Protein AF-A0A1V5QJF4-F1 (afdb_monomer_lite)

Sequence (74 aa):
MCDYHAPFFGATYPDACCIDGYLWDLDSCDEPGGALSVGGDIPCPACNPKAHEAYFTDVTESEEFTETCTLSDD

pLDDT: mean 79.38, std 12.39, range [52.31, 92.38]

Secondary structure (DSSP, 8-state):
----EE--SS-SS--EEEETTEEEETT-BSSTTS-B-SEEEEE-TTT-HHHHHHHHHHTTTT------------

Structure (mmCIF, N/CA/C/O backbone):
data_AF-A0A1V5QJF4-F1
#
_entry.id   AF-A0A1V5QJF4-F1
#
loop_
_atom_site.group_PDB
_atom_site.id
_atom_site.type_symbol
_atom_site.label_atom_id
_atom_site.label_alt_id
_atom_site.label_comp_id
_atom_site.label_asym_id
_atom_site.label_entity_id
_atom_site.label_seq_id
_atom_site.pdbx_PDB_ins_code
_atom_site.Cartn_x
_atom_site.Cartn_y
_atom_site.Cartn_z
_atom_site.occupancy
_atom_site.B_iso_or_equiv
_atom_site.auth_seq_id
_atom_site.auth_comp_id
_atom_site.auth_asym_id
_atom_site.auth_atom_id
_atom_site.pdbx_PDB_model_num
ATOM 1 N N . MET A 1 1 ? -9.286 -3.346 -9.971 1.00 60.84 1 MET A N 1
ATOM 2 C CA . MET A 1 1 ? -8.226 -2.322 -9.947 1.00 60.84 1 MET A CA 1
ATOM 3 C C . MET A 1 1 ? -8.851 -1.020 -9.498 1.00 60.84 1 MET A C 1
ATOM 5 O O . MET A 1 1 ? -9.876 -0.654 -10.061 1.00 60.84 1 MET A O 1
ATOM 9 N N . CYS A 1 2 ? -8.307 -0.384 -8.471 1.00 82.00 2 CYS A N 1
ATOM 10 C CA . CYS A 1 2 ? -8.692 0.968 -8.094 1.00 82.00 2 CYS A CA 1
ATOM 11 C C . CYS A 1 2 ? -7.546 1.904 -8.478 1.00 82.00 2 CYS A C 1
ATOM 13 O O . CYS A 1 2 ? -6.400 1.536 -8.260 1.00 82.00 2 CYS A O 1
ATOM 15 N N . ASP A 1 3 ? -7.809 3.083 -9.044 1.00 83.94 3 ASP A N 1
ATOM 16 C CA . ASP A 1 3 ? -6.764 4.061 -9.415 1.00 83.94 3 ASP A CA 1
ATOM 17 C C . ASP A 1 3 ? -6.196 4.804 -8.186 1.00 83.94 3 ASP A C 1
ATOM 19 O O . ASP A 1 3 ? -5.913 6.001 -8.217 1.00 83.94 3 ASP A O 1
ATOM 23 N N . TYR A 1 4 ? -6.100 4.110 -7.050 1.00 88.44 4 TYR A N 1
ATOM 24 C CA . TYR A 1 4 ? -5.619 4.678 -5.800 1.00 88.44 4 TYR A CA 1
ATOM 25 C C . TYR A 1 4 ? -4.098 4.675 -5.781 1.00 88.44 4 TYR A C 1
ATOM 27 O O . TYR A 1 4 ? -3.488 3.603 -5.720 1.00 88.44 4 TYR A O 1
ATOM 35 N N . HIS A 1 5 ? -3.512 5.870 -5.808 1.00 88.31 5 HIS A N 1
ATOM 36 C CA . HIS A 1 5 ? -2.081 6.076 -5.647 1.00 88.31 5 HIS A CA 1
ATOM 37 C C . HIS A 1 5 ? -1.814 7.012 -4.461 1.00 88.31 5 HIS A C 1
ATOM 39 O O . HIS A 1 5 ? -2.492 8.034 -4.317 1.00 88.31 5 HIS A O 1
ATOM 45 N N . ALA A 1 6 ? -0.828 6.690 -3.625 1.00 87.50 6 ALA A N 1
ATOM 46 C CA . ALA A 1 6 ? -0.486 7.491 -2.449 1.00 87.50 6 ALA A CA 1
ATOM 47 C C . ALA A 1 6 ? 1.009 7.392 -2.106 1.00 87.50 6 ALA A C 1
ATOM 49 O O . ALA A 1 6 ? 1.619 6.376 -2.425 1.00 87.50 6 ALA A O 1
ATOM 50 N N . PRO A 1 7 ? 1.589 8.416 -1.453 1.00 88.31 7 PRO A N 1
ATOM 51 C CA . PRO A 1 7 ? 2.906 8.304 -0.835 1.00 88.31 7 PRO A CA 1
ATOM 52 C C . PRO A 1 7 ? 2.797 7.417 0.412 1.00 88.31 7 PRO A C 1
ATOM 54 O O . PRO A 1 7 ? 2.145 7.811 1.384 1.00 88.31 7 PRO A O 1
ATOM 57 N N . PHE A 1 8 ? 3.376 6.216 0.384 1.00 85.00 8 PHE A N 1
ATOM 58 C CA . PHE A 1 8 ? 3.247 5.250 1.484 1.00 85.00 8 PHE A CA 1
ATOM 59 C C . PHE A 1 8 ? 4.584 4.661 1.939 1.00 85.00 8 PHE A C 1
ATOM 61 O O . PHE A 1 8 ? 4.829 4.603 3.144 1.00 85.00 8 PHE A O 1
ATOM 68 N N . PHE A 1 9 ? 5.481 4.273 1.029 1.00 84.19 9 PHE A N 1
ATOM 69 C CA . PHE A 1 9 ? 6.732 3.580 1.376 1.00 84.19 9 PHE A CA 1
ATOM 70 C C . PHE A 1 9 ? 7.881 4.552 1.695 1.00 84.19 9 PHE A C 1
ATOM 72 O O . PHE A 1 9 ? 9.061 4.252 1.531 1.00 84.19 9 PHE A O 1
ATOM 79 N N . GLY A 1 10 ? 7.539 5.729 2.230 1.00 80.75 10 GLY A N 1
ATOM 80 C CA . GLY A 1 10 ? 8.496 6.768 2.609 1.00 80.75 10 GLY A CA 1
ATOM 81 C C . GLY A 1 10 ? 8.889 7.714 1.473 1.00 80.75 10 GLY A C 1
ATOM 82 O O . GLY A 1 10 ? 9.698 8.615 1.706 1.00 80.75 10 GLY A O 1
ATOM 83 N N . ALA A 1 11 ? 8.311 7.570 0.277 1.00 82.31 11 ALA A N 1
ATOM 84 C CA . ALA A 1 11 ? 8.491 8.535 -0.799 1.00 82.31 11 ALA A CA 1
ATOM 85 C C . ALA A 1 11 ? 7.591 9.770 -0.631 1.00 82.31 11 ALA A C 1
ATOM 87 O O . ALA A 1 11 ? 6.508 9.735 -0.046 1.00 82.31 11 ALA A O 1
ATOM 88 N N . THR A 1 12 ? 8.036 10.894 -1.194 1.00 83.19 12 THR A N 1
ATOM 89 C CA . THR A 1 12 ? 7.246 12.137 -1.251 1.00 83.19 12 THR A CA 1
ATOM 90 C C . THR A 1 12 ? 6.255 12.146 -2.419 1.00 83.19 12 THR A C 1
ATOM 92 O O . THR A 1 12 ? 5.332 12.960 -2.450 1.00 83.19 12 THR A O 1
ATOM 95 N N . TYR A 1 13 ? 6.474 11.287 -3.413 1.00 85.06 13 TYR A N 1
ATOM 96 C CA . TYR A 1 13 ? 5.615 11.109 -4.581 1.00 85.06 13 TYR A CA 1
ATOM 97 C C . TYR A 1 13 ? 4.765 9.841 -4.413 1.00 85.06 13 TYR A C 1
ATOM 99 O O . TYR A 1 13 ? 5.085 9.019 -3.560 1.00 85.06 13 TYR A O 1
ATOM 107 N N . PRO A 1 14 ? 3.661 9.693 -5.169 1.00 86.06 14 PRO A N 1
ATOM 108 C CA . PRO A 1 14 ? 2.833 8.494 -5.108 1.00 86.06 14 PRO A CA 1
ATOM 109 C C . PRO A 1 14 ? 3.590 7.270 -5.646 1.00 86.06 14 PRO A C 1
ATOM 111 O O . PRO A 1 14 ? 3.545 6.981 -6.842 1.00 86.06 14 PRO A O 1
ATOM 114 N N . ASP A 1 15 ? 4.296 6.599 -4.742 1.00 88.12 15 ASP A N 1
ATOM 115 C CA . ASP A 1 15 ? 5.069 5.369 -4.926 1.00 88.12 15 ASP A CA 1
ATOM 116 C C . ASP A 1 15 ? 4.206 4.120 -4.729 1.00 88.12 15 ASP A C 1
ATOM 118 O O . ASP A 1 15 ? 4.478 3.084 -5.322 1.00 88.12 15 ASP A O 1
ATOM 122 N N . ALA A 1 16 ? 3.114 4.210 -3.966 1.00 89.75 16 ALA A N 1
ATOM 123 C CA . ALA A 1 16 ? 2.218 3.086 -3.748 1.00 89.75 16 ALA A CA 1
ATOM 124 C C . ALA A 1 16 ? 1.036 3.078 -4.720 1.00 89.75 16 ALA A C 1
ATOM 126 O O . ALA A 1 16 ? 0.333 4.080 -4.871 1.00 89.75 16 ALA A O 1
ATOM 127 N N . CYS A 1 17 ? 0.766 1.917 -5.319 1.00 90.12 17 CYS A N 1
ATOM 128 C CA . CYS A 1 17 ? -0.348 1.681 -6.235 1.00 90.12 17 CYS A CA 1
ATOM 129 C C . CYS A 1 17 ? -1.205 0.479 -5.813 1.00 90.12 17 CYS A C 1
ATOM 131 O O . CYS A 1 17 ? -0.713 -0.526 -5.305 1.00 90.12 17 CYS A O 1
ATOM 133 N N . CYS A 1 18 ? -2.514 0.586 -6.037 1.00 91.12 18 CYS A N 1
ATOM 134 C CA . CYS A 1 18 ? -3.501 -0.460 -5.781 1.00 91.12 18 CYS A CA 1
ATOM 135 C C . CYS A 1 18 ? -3.509 -1.531 -6.889 1.00 91.12 18 CYS A C 1
ATOM 137 O O . CYS A 1 18 ? -4.040 -1.307 -7.980 1.00 91.12 18 CYS A O 1
ATOM 139 N N . ILE A 1 19 ? -3.015 -2.733 -6.583 1.00 87.88 19 ILE A N 1
ATOM 140 C CA . ILE A 1 19 ? -3.051 -3.910 -7.467 1.00 87.88 19 ILE A CA 1
ATOM 141 C C . ILE A 1 19 ? -3.749 -5.053 -6.726 1.00 87.88 19 ILE A C 1
ATOM 143 O O . ILE A 1 19 ? -3.378 -5.405 -5.610 1.00 87.88 19 ILE A O 1
ATOM 147 N N . ASP A 1 20 ? -4.806 -5.598 -7.333 1.00 88.75 20 ASP A N 1
ATOM 148 C CA . ASP A 1 20 ? -5.623 -6.694 -6.771 1.00 88.75 20 ASP A CA 1
ATOM 149 C C . ASP A 1 20 ? -6.168 -6.447 -5.343 1.00 88.75 20 ASP A C 1
ATOM 151 O O . ASP A 1 20 ? -6.395 -7.358 -4.557 1.00 88.75 20 ASP A O 1
ATOM 155 N N . GLY A 1 21 ? -6.388 -5.178 -4.985 1.00 90.00 21 GLY A N 1
ATOM 156 C CA . GLY A 1 21 ? -6.903 -4.807 -3.664 1.00 90.00 21 GLY A CA 1
ATOM 157 C C . GLY A 1 21 ? -5.842 -4.609 -2.580 1.00 90.00 21 GLY A C 1
ATOM 158 O O . GLY A 1 21 ? -6.215 -4.346 -1.436 1.00 90.00 21 GLY A O 1
ATOM 159 N N . TYR A 1 22 ? -4.559 -4.657 -2.940 1.00 90.75 22 TYR A N 1
ATOM 160 C CA . TYR A 1 22 ? -3.413 -4.433 -2.057 1.00 90.75 22 TYR A CA 1
ATOM 161 C C . TYR A 1 22 ? -2.511 -3.313 -2.591 1.00 90.75 22 TYR A C 1
ATOM 163 O O . TYR A 1 22 ? -2.529 -3.007 -3.783 1.00 90.75 22 TYR A O 1
ATOM 171 N N . LEU A 1 23 ? -1.768 -2.662 -1.698 1.00 90.88 23 LEU A N 1
ATOM 172 C CA . LEU A 1 23 ? -0.801 -1.615 -2.009 1.00 90.88 23 LEU A CA 1
ATOM 173 C C . LEU A 1 23 ? 0.544 -2.237 -2.372 1.00 90.88 23 LEU A C 1
ATOM 175 O O . LEU A 1 23 ? 1.077 -3.067 -1.634 1.00 90.88 23 LEU A O 1
ATOM 179 N N . TRP A 1 24 ? 1.083 -1.796 -3.501 1.00 90.56 24 TRP A N 1
ATOM 180 C CA . TRP A 1 24 ? 2.372 -2.214 -4.025 1.00 90.56 24 TRP A CA 1
ATOM 181 C C . TRP A 1 24 ? 3.277 -1.022 -4.279 1.00 90.56 24 TRP A C 1
ATOM 183 O O . TRP A 1 24 ? 2.808 -0.006 -4.789 1.00 90.56 24 TRP A O 1
ATOM 193 N N . ASP A 1 25 ? 4.553 -1.169 -3.937 1.00 89.38 25 ASP A N 1
ATOM 194 C CA . ASP A 1 25 ? 5.577 -0.156 -4.164 1.00 89.38 25 ASP A CA 1
ATOM 195 C C . ASP A 1 25 ? 6.054 -0.214 -5.619 1.00 89.38 25 ASP A C 1
ATOM 197 O O . ASP A 1 25 ? 6.644 -1.205 -6.056 1.00 89.38 25 ASP A O 1
ATOM 201 N N . LEU A 1 26 ? 5.784 0.849 -6.372 1.00 85.69 26 LEU A N 1
ATOM 202 C CA . LEU A 1 26 ? 6.160 0.998 -7.773 1.00 85.69 26 LEU A CA 1
ATOM 203 C C . LEU A 1 26 ? 7.671 1.150 -7.968 1.00 85.69 26 LEU A C 1
ATOM 205 O O . LEU A 1 26 ? 8.164 0.824 -9.050 1.00 85.69 26 LEU A O 1
ATOM 209 N N . ASP A 1 27 ? 8.401 1.605 -6.951 1.00 81.69 27 ASP A N 1
ATOM 210 C CA . ASP A 1 27 ? 9.857 1.756 -7.022 1.00 81.69 27 ASP A CA 1
ATOM 211 C C . ASP A 1 27 ? 10.603 0.479 -6.641 1.00 81.69 27 ASP A C 1
ATOM 213 O O . ASP A 1 27 ? 11.812 0.369 -6.846 1.00 81.69 27 ASP A O 1
ATOM 217 N N . SER A 1 28 ? 9.887 -0.526 -6.144 1.00 81.81 28 SER A N 1
ATOM 218 C CA . SER A 1 28 ? 10.467 -1.799 -5.725 1.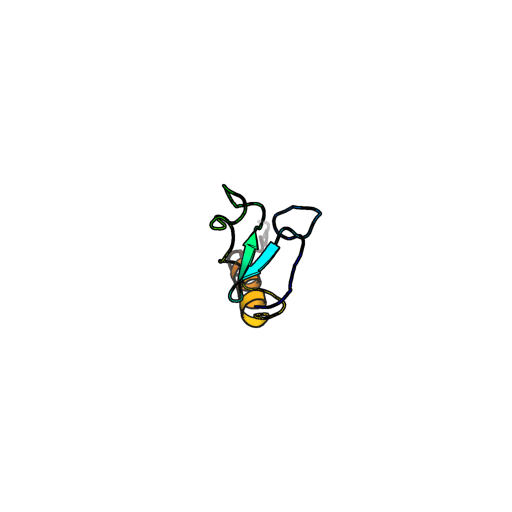00 81.81 28 SER A CA 1
ATOM 219 C C . SER A 1 28 ? 10.645 -2.812 -6.857 1.00 81.81 28 SER A C 1
ATOM 221 O O . SER A 1 28 ? 10.651 -4.032 -6.652 1.00 81.81 28 SER A O 1
ATOM 223 N N . CYS A 1 29 ? 10.741 -2.318 -8.084 1.00 79.31 29 CYS A N 1
ATOM 224 C CA . CYS A 1 29 ? 10.921 -3.141 -9.261 1.00 79.31 29 CYS A CA 1
ATOM 225 C C . CYS A 1 29 ? 12.380 -3.095 -9.722 1.00 79.31 29 CYS A C 1
ATOM 227 O O . CYS A 1 29 ? 12.909 -2.017 -9.982 1.00 79.31 29 CYS A O 1
ATOM 229 N N . ASP A 1 30 ? 13.020 -4.257 -9.874 1.00 75.38 30 ASP A N 1
ATOM 230 C CA . ASP A 1 30 ? 14.391 -4.349 -10.405 1.00 75.38 30 ASP A CA 1
ATOM 231 C C . ASP A 1 30 ? 14.501 -3.866 -11.865 1.00 75.38 30 ASP A C 1
ATOM 233 O O . ASP A 1 30 ? 15.548 -3.375 -12.290 1.00 75.38 30 ASP A O 1
ATOM 237 N N . GLU A 1 31 ? 13.422 -3.985 -12.644 1.00 78.44 31 GLU A N 1
ATOM 238 C CA . GLU A 1 31 ? 13.372 -3.611 -14.060 1.00 78.44 31 GLU A CA 1
ATOM 239 C C . GLU A 1 31 ? 12.062 -2.875 -14.382 1.00 78.44 31 GLU A C 1
ATOM 241 O O . GLU A 1 31 ? 11.011 -3.235 -13.858 1.00 78.44 31 GLU A O 1
ATOM 246 N N . PRO A 1 32 ? 12.052 -1.872 -15.277 1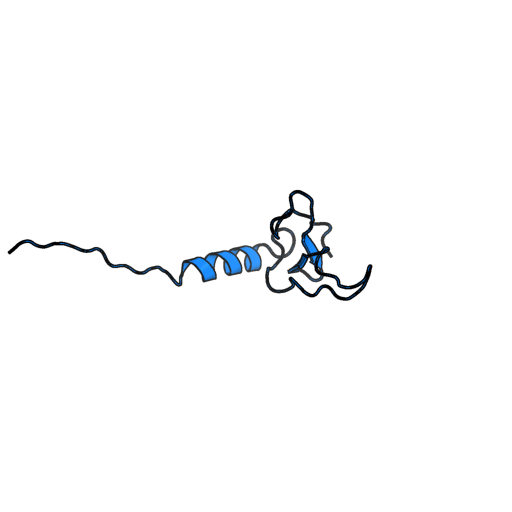.00 73.25 32 PRO A N 1
ATOM 247 C CA . PRO A 1 32 ? 10.829 -1.149 -15.624 1.00 73.25 32 PRO A CA 1
ATOM 248 C C . PRO A 1 32 ? 9.770 -2.094 -16.220 1.00 73.25 32 PRO A C 1
ATOM 250 O O . PRO A 1 32 ? 9.921 -2.590 -17.337 1.00 73.25 32 PRO A O 1
ATOM 253 N N . GLY A 1 33 ? 8.680 -2.318 -15.478 1.00 70.69 33 GLY A N 1
ATOM 254 C CA . GLY A 1 33 ? 7.597 -3.242 -15.842 1.00 70.69 33 GLY A CA 1
ATOM 255 C C . GLY A 1 33 ? 7.785 -4.689 -15.365 1.00 70.69 33 GLY A C 1
ATOM 256 O O . GLY A 1 33 ? 7.028 -5.562 -15.791 1.00 70.69 33 GLY A O 1
ATOM 257 N N . GLY A 1 34 ? 8.779 -4.954 -14.515 1.00 74.56 34 GLY A N 1
ATOM 258 C CA . GLY A 1 34 ? 8.968 -6.240 -13.847 1.00 74.56 34 GLY A CA 1
ATOM 259 C C . GLY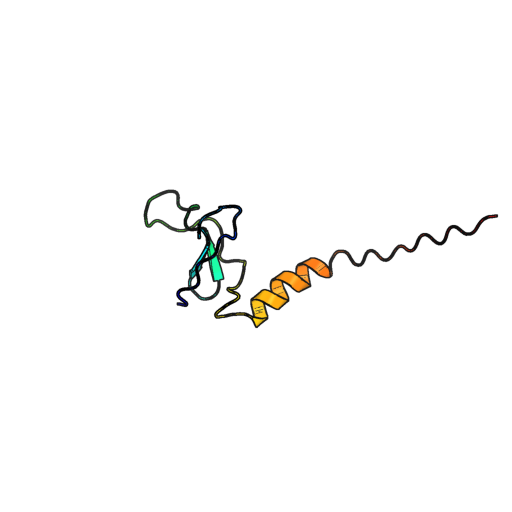 A 1 34 ? 7.972 -6.490 -12.706 1.00 74.56 34 GLY A C 1
ATOM 260 O O . GLY A 1 34 ? 7.013 -5.745 -12.496 1.00 74.56 34 GLY A O 1
ATOM 261 N N . ALA A 1 35 ? 8.202 -7.566 -11.952 1.00 78.69 35 ALA A N 1
ATOM 262 C CA . ALA A 1 35 ? 7.433 -7.843 -10.743 1.00 78.69 35 ALA A CA 1
ATOM 263 C C . ALA A 1 35 ? 7.831 -6.865 -9.629 1.00 78.69 35 ALA A C 1
ATOM 265 O O . ALA A 1 35 ? 9.013 -6.586 -9.434 1.00 78.69 35 ALA A O 1
ATOM 266 N N . LEU A 1 36 ? 6.844 -6.356 -8.897 1.00 81.50 36 LEU A N 1
ATOM 267 C CA . LEU A 1 36 ? 7.084 -5.541 -7.711 1.00 81.50 36 LEU A CA 1
ATOM 268 C C . LEU A 1 36 ? 7.511 -6.475 -6.574 1.00 81.50 36 LEU A C 1
ATOM 270 O O . LEU A 1 36 ? 6.865 -7.500 -6.349 1.00 81.50 36 LEU A O 1
ATOM 274 N N . SER A 1 37 ? 8.619 -6.160 -5.904 1.00 81.62 37 SER A N 1
ATOM 275 C CA . SER A 1 37 ? 9.167 -7.014 -4.840 1.00 81.62 37 SER A CA 1
ATOM 276 C C . SER A 1 37 ? 8.722 -6.601 -3.433 1.00 81.62 37 SER A C 1
ATOM 278 O O . SER A 1 37 ? 8.768 -7.422 -2.518 1.00 81.62 37 SER A O 1
ATOM 280 N N . VAL A 1 38 ? 8.232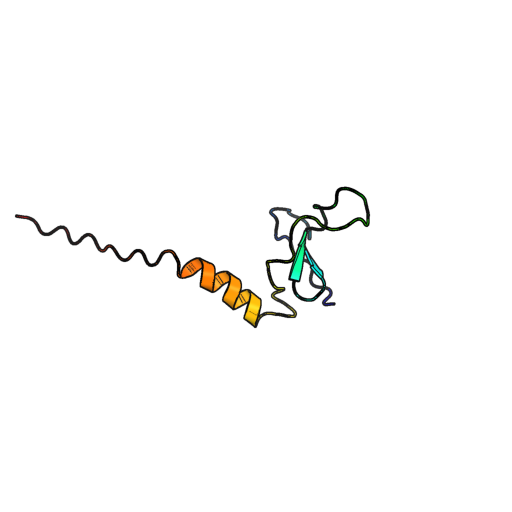 -5.367 -3.270 1.00 83.94 38 VAL A N 1
ATOM 281 C CA . VAL A 1 38 ? 7.696 -4.829 -2.011 1.00 83.94 38 VAL A CA 1
ATOM 282 C C . VAL A 1 38 ? 6.225 -4.446 -2.173 1.00 83.94 38 VAL A C 1
ATOM 284 O O . VAL A 1 38 ? 5.830 -3.748 -3.110 1.00 83.94 38 VAL A O 1
ATOM 287 N N . GLY A 1 39 ? 5.412 -4.903 -1.220 1.00 87.00 39 GLY A N 1
ATOM 288 C CA . GLY A 1 39 ? 3.969 -4.688 -1.171 1.00 87.00 39 GLY A CA 1
ATOM 289 C C . GLY A 1 39 ? 3.171 -5.985 -1.283 1.00 87.00 39 GLY A C 1
ATOM 290 O O . GLY A 1 39 ? 3.721 -7.076 -1.192 1.00 87.00 39 GLY A O 1
ATOM 291 N N . GLY A 1 40 ? 1.853 -5.861 -1.435 1.00 86.62 40 GLY A N 1
ATOM 292 C CA . GLY A 1 40 ? 0.938 -7.008 -1.468 1.00 86.62 40 GLY A CA 1
ATOM 293 C C . GLY A 1 40 ? 0.446 -7.476 -0.094 1.00 86.62 40 GLY A C 1
ATOM 294 O O . GLY A 1 40 ? -0.548 -8.192 -0.028 1.00 86.62 40 GLY A O 1
ATOM 295 N N . ASP A 1 41 ? 1.068 -7.023 0.995 1.00 88.56 41 ASP A N 1
ATOM 296 C CA . ASP A 1 41 ? 0.627 -7.322 2.366 1.00 88.56 41 ASP A CA 1
ATOM 297 C C . ASP A 1 41 ? -0.343 -6.273 2.916 1.00 88.56 41 ASP A C 1
ATOM 299 O O . ASP A 1 41 ? -1.241 -6.591 3.694 1.00 88.56 41 ASP A O 1
ATOM 303 N N . ILE A 1 42 ? -0.186 -5.015 2.493 1.00 88.94 42 ILE A N 1
ATOM 304 C CA . ILE A 1 42 ? -0.997 -3.897 2.975 1.00 88.94 42 ILE A CA 1
ATOM 305 C C . ILE A 1 42 ? -2.242 -3.793 2.086 1.00 88.94 42 ILE A C 1
ATOM 307 O O . ILE A 1 42 ? -2.127 -3.449 0.909 1.00 88.94 42 ILE A O 1
ATOM 311 N N . PRO A 1 43 ? -3.449 -4.078 2.587 1.00 92.38 43 PRO A N 1
ATOM 312 C CA . PRO A 1 43 ? -4.673 -3.950 1.798 1.00 92.38 43 PRO A CA 1
ATOM 313 C C . PRO A 1 43 ? -4.953 -2.487 1.439 1.00 92.38 43 PRO A C 1
ATOM 315 O O . PRO A 1 43 ? -4.580 -1.579 2.162 1.00 92.38 43 PRO A O 1
ATOM 318 N N . CYS A 1 44 ? -5.611 -2.218 0.315 1.00 91.44 44 CYS A N 1
ATOM 319 C CA . CYS A 1 44 ? -5.842 -0.850 -0.146 1.00 91.44 44 CYS A CA 1
ATOM 320 C C . CYS A 1 44 ? -6.965 -0.150 0.650 1.00 91.44 44 CYS A C 1
ATOM 322 O O . CYS A 1 44 ? -8.082 -0.669 0.682 1.00 91.44 44 CYS A O 1
ATOM 324 N N . PRO A 1 45 ? -6.765 1.074 1.178 1.00 90.50 45 PRO A N 1
ATOM 325 C CA . PRO A 1 45 ? -7.803 1.787 1.933 1.00 90.50 45 PRO A CA 1
ATOM 326 C C . PRO A 1 45 ? -8.999 2.225 1.074 1.00 90.50 45 PRO A C 1
ATOM 328 O O . PRO A 1 45 ? -10.086 2.439 1.600 1.00 90.50 45 PRO A O 1
ATOM 331 N N . ALA A 1 46 ? -8.828 2.364 -0.245 1.00 90.56 46 ALA A N 1
ATOM 332 C CA . ALA A 1 46 ? -9.890 2.834 -1.133 1.00 90.56 46 ALA A CA 1
ATOM 333 C C . ALA A 1 46 ? -10.860 1.722 -1.554 1.00 90.56 46 ALA A C 1
ATOM 335 O O . ALA A 1 46 ? -12.072 1.925 -1.545 1.00 90.56 46 ALA A O 1
ATOM 336 N N . CYS A 1 47 ? -10.344 0.550 -1.940 1.00 91.50 47 CYS A N 1
ATOM 337 C CA . CYS A 1 47 ? -11.182 -0.567 -2.392 1.00 91.50 47 CYS A CA 1
ATOM 338 C C . CYS A 1 47 ? -11.331 -1.692 -1.363 1.00 91.50 47 CYS A C 1
ATOM 340 O O . CYS A 1 47 ? -12.300 -2.446 -1.442 1.00 91.50 47 CYS A O 1
ATOM 342 N N . ASN A 1 48 ? -10.428 -1.783 -0.384 1.00 89.69 48 ASN A N 1
A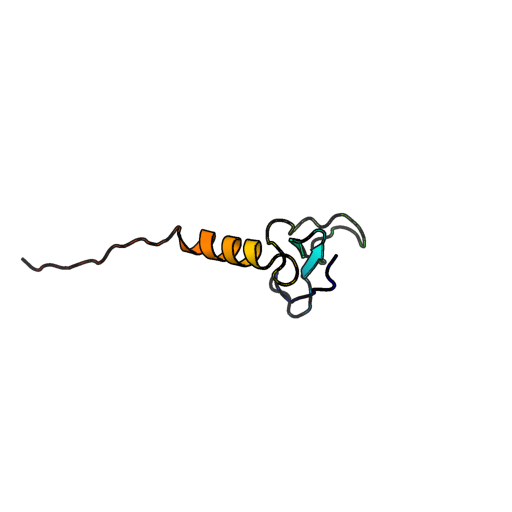TOM 343 C CA . ASN A 1 48 ? -10.468 -2.766 0.694 1.00 89.69 48 ASN A CA 1
ATOM 344 C C . ASN A 1 48 ? -10.325 -2.107 2.089 1.00 89.69 48 ASN A C 1
ATOM 346 O O . ASN A 1 48 ? -9.451 -2.490 2.873 1.00 89.69 48 ASN A O 1
ATOM 350 N N . PRO A 1 49 ? -11.185 -1.121 2.432 1.00 88.62 49 PRO A N 1
ATOM 351 C CA . PRO A 1 49 ? -11.059 -0.343 3.667 1.00 88.62 49 PRO A CA 1
ATOM 352 C C . PRO A 1 49 ? -11.140 -1.210 4.925 1.00 88.62 49 PRO A C 1
ATOM 354 O O . PRO A 1 49 ? -10.389 -0.987 5.861 1.00 88.62 49 PRO A O 1
ATOM 357 N N . LYS A 1 50 ? -11.993 -2.243 4.931 1.00 90.44 50 LYS A N 1
ATOM 358 C CA . LYS A 1 50 ? -12.154 -3.139 6.087 1.00 90.44 50 LYS A CA 1
ATOM 359 C C . LYS A 1 50 ? -10.877 -3.907 6.417 1.00 90.44 50 LYS A C 1
ATOM 361 O O . LYS A 1 50 ? -10.521 -4.023 7.582 1.00 90.44 50 LYS A O 1
ATOM 366 N N . ALA A 1 51 ? -10.209 -4.450 5.398 1.00 90.62 51 ALA A N 1
ATOM 367 C CA . ALA A 1 51 ? -8.948 -5.149 5.608 1.00 90.62 51 ALA A CA 1
ATOM 368 C C . ALA A 1 51 ? -7.828 -4.165 5.965 1.00 90.62 51 ALA A C 1
ATOM 370 O O . ALA A 1 51 ? -6.973 -4.507 6.769 1.00 90.62 51 ALA A O 1
ATOM 371 N N . HIS A 1 52 ? -7.849 -2.946 5.412 1.00 89.62 52 HIS A N 1
ATOM 372 C CA . HIS A 1 52 ? -6.924 -1.878 5.801 1.00 89.62 52 HIS A CA 1
ATOM 373 C C . HIS A 1 52 ? -7.079 -1.522 7.273 1.00 89.62 52 HIS A C 1
ATOM 375 O O . HIS A 1 52 ? -6.099 -1.570 8.001 1.00 89.62 52 HIS A O 1
ATOM 381 N N . GLU A 1 53 ? -8.290 -1.265 7.756 1.00 89.06 53 GLU A N 1
ATOM 382 C CA . GLU A 1 53 ? -8.515 -1.028 9.184 1.00 89.06 53 GLU A CA 1
ATOM 383 C C . GLU A 1 53 ? -8.001 -2.190 10.042 1.00 89.06 53 GLU A C 1
ATOM 385 O O . GLU A 1 53 ? -7.237 -1.933 10.970 1.00 89.06 53 GLU A O 1
ATOM 390 N N . ALA A 1 54 ? -8.323 -3.441 9.685 1.00 89.00 54 ALA A N 1
ATOM 391 C CA . ALA A 1 54 ? -7.838 -4.634 10.388 1.00 89.00 54 ALA A CA 1
ATOM 392 C C . ALA A 1 54 ? -6.302 -4.719 10.416 1.00 89.00 54 ALA A C 1
ATOM 394 O O . ALA A 1 54 ? -5.718 -4.867 11.480 1.00 89.00 54 ALA A O 1
ATOM 395 N N . TYR A 1 55 ? -5.630 -4.518 9.278 1.00 86.75 55 TYR A N 1
ATOM 396 C CA . TYR A 1 55 ? -4.166 -4.538 9.188 1.00 86.75 55 TYR A CA 1
ATOM 397 C C . TYR A 1 55 ? -3.509 -3.541 10.152 1.00 86.75 55 TYR A C 1
ATOM 399 O O . TYR A 1 55 ? -2.511 -3.858 10.788 1.00 86.75 55 TYR A O 1
ATOM 407 N N . PHE A 1 56 ? -4.078 -2.342 10.295 1.00 82.38 56 PHE A N 1
ATOM 408 C CA . PHE A 1 56 ? -3.554 -1.334 11.217 1.00 82.38 56 PHE A CA 1
ATOM 409 C C . PHE A 1 56 ? -3.985 -1.549 12.673 1.00 82.38 56 PHE A C 1
ATOM 411 O O . PHE A 1 56 ? -3.280 -1.087 13.566 1.00 82.38 56 PHE A O 1
ATOM 418 N N . THR A 1 57 ? -5.100 -2.237 12.933 1.00 81.56 57 THR A N 1
ATOM 419 C CA . THR A 1 57 ? -5.550 -2.542 14.305 1.00 81.56 57 THR A CA 1
ATOM 420 C C . THR A 1 57 ? -4.868 -3.778 14.887 1.00 81.56 57 THR A C 1
ATOM 422 O O . THR A 1 57 ? -4.469 -3.733 16.048 1.00 81.56 57 THR A O 1
ATOM 425 N N . ASP A 1 58 ? -4.613 -4.820 14.094 1.00 65.25 58 ASP A N 1
ATOM 426 C CA . ASP A 1 58 ? -3.838 -5.997 14.516 1.00 65.25 58 ASP A CA 1
ATOM 427 C C . ASP A 1 58 ? -2.425 -5.611 14.998 1.00 65.25 58 ASP A C 1
ATOM 429 O O . ASP A 1 58 ? -1.922 -6.168 15.971 1.00 65.25 58 ASP A O 1
ATOM 433 N N . VAL A 1 59 ? -1.803 -4.598 14.383 1.00 57.78 59 VAL A N 1
ATOM 434 C CA . VAL A 1 59 ? -0.484 -4.081 14.803 1.00 57.78 59 VAL A CA 1
ATOM 435 C C . VAL A 1 59 ? -0.554 -3.346 16.151 1.00 57.78 59 VAL A C 1
ATOM 437 O O . VAL A 1 59 ? 0.445 -3.265 16.861 1.00 57.78 59 VAL A O 1
ATOM 440 N N . THR A 1 60 ? -1.724 -2.830 16.543 1.00 54.19 60 THR A N 1
ATOM 441 C CA . THR A 1 60 ? -1.902 -2.129 17.828 1.00 54.19 60 THR A CA 1
ATOM 442 C C . THR A 1 60 ? -2.228 -3.054 19.001 1.00 54.19 60 THR A C 1
ATOM 444 O O . THR A 1 60 ? -1.986 -2.673 20.143 1.00 54.19 60 THR A O 1
ATOM 447 N N . GLU A 1 61 ? -2.709 -4.277 18.755 1.00 54.50 61 GLU A N 1
ATOM 448 C CA . GLU A 1 61 ? -3.088 -5.216 19.826 1.00 54.50 61 GLU A CA 1
ATOM 449 C C . GLU A 1 61 ? -1.922 -6.075 20.354 1.00 54.50 61 GLU A C 1
ATOM 451 O O . GLU A 1 61 ? -2.093 -6.821 21.317 1.00 54.50 61 GLU A O 1
ATOM 456 N N . SER A 1 62 ? -0.710 -5.959 19.795 1.00 53.81 62 SER A N 1
ATOM 457 C CA . SER A 1 62 ? 0.480 -6.648 20.327 1.00 53.81 62 SER A CA 1
ATOM 458 C C . SER A 1 62 ? 1.213 -5.902 21.451 1.00 53.81 62 SER A C 1
ATOM 460 O O . SER A 1 62 ? 2.112 -6.476 22.062 1.00 53.81 62 SER A O 1
ATOM 462 N N . GLU A 1 63 ? 0.837 -4.657 21.760 1.00 55.78 63 GLU A N 1
ATOM 463 C CA . GLU A 1 63 ? 1.465 -3.853 22.823 1.00 55.78 63 GLU A CA 1
ATOM 464 C C . GLU A 1 63 ? 0.440 -3.173 23.743 1.00 55.78 63 GLU A C 1
ATOM 466 O O . GLU A 1 63 ? 0.693 -2.100 24.291 1.00 55.78 63 GLU A O 1
ATOM 471 N N . GLU A 1 64 ? -0.676 -3.842 24.048 1.00 55.44 64 GLU A N 1
ATOM 472 C CA . GLU A 1 64 ? -1.308 -3.637 25.358 1.00 55.44 64 GLU A CA 1
ATOM 473 C C . GLU A 1 64 ? -0.448 -4.333 26.437 1.00 55.44 64 GLU A C 1
ATOM 475 O O . GLU A 1 64 ? -0.866 -5.265 27.121 1.00 55.44 64 GLU A O 1
ATOM 480 N N . PHE 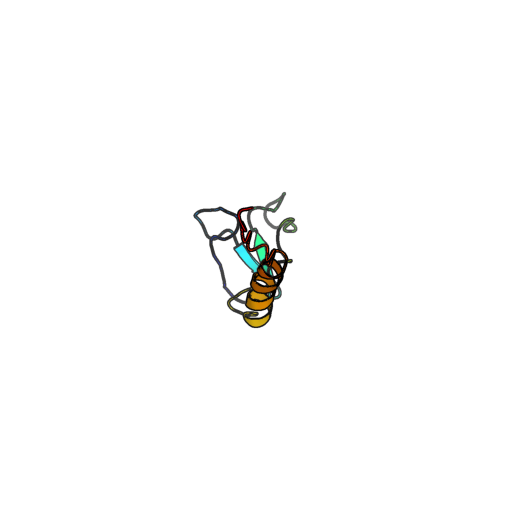A 1 65 ? 0.812 -3.900 26.582 1.00 52.31 65 PHE A N 1
ATOM 481 C CA . PHE A 1 65 ? 1.598 -4.163 27.784 1.00 52.31 65 PHE A CA 1
ATOM 482 C C . PHE A 1 65 ? 1.056 -3.228 28.866 1.00 52.31 65 PHE A C 1
ATOM 484 O O . PHE A 1 65 ? 1.588 -2.150 29.141 1.00 52.31 65 PHE A O 1
ATOM 491 N N . THR A 1 66 ? -0.074 -3.623 29.450 1.00 59.34 66 THR A N 1
ATOM 492 C CA . THR A 1 66 ? -0.525 -3.083 30.724 1.00 59.34 66 THR A CA 1
ATOM 493 C C . THR A 1 66 ? 0.536 -3.410 31.766 1.00 59.34 66 THR A C 1
ATOM 495 O O . THR A 1 66 ? 0.544 -4.500 32.330 1.00 59.34 66 THR A O 1
ATOM 498 N N . GLU A 1 67 ? 1.416 -2.474 32.082 1.00 59.25 67 GLU A N 1
ATOM 499 C CA . GLU A 1 67 ? 2.059 -2.516 33.388 1.00 59.25 67 GLU A CA 1
ATOM 500 C C . GLU A 1 67 ? 2.039 -1.121 33.989 1.00 59.25 67 GLU A C 1
ATOM 502 O O . GLU A 1 67 ? 2.961 -0.312 33.913 1.00 59.25 67 GLU A O 1
ATOM 507 N N . THR A 1 68 ? 0.882 -0.824 34.575 1.00 60.84 68 THR A N 1
ATOM 508 C CA . THR A 1 68 ? 0.740 0.212 35.582 1.00 60.84 68 THR A CA 1
ATOM 509 C C . THR A 1 68 ? 1.679 -0.139 36.737 1.00 60.84 68 THR A C 1
ATOM 511 O O . THR A 1 68 ? 1.314 -0.912 37.623 1.00 60.84 68 THR A O 1
ATOM 514 N N . CYS A 1 69 ? 2.893 0.411 36.741 1.00 54.81 69 CYS A N 1
ATOM 515 C CA . CYS A 1 69 ? 3.760 0.410 37.916 1.00 54.81 69 CYS A CA 1
ATOM 516 C C . CYS A 1 69 ? 3.105 1.257 39.015 1.00 54.81 69 CYS A C 1
ATOM 518 O O . CYS A 1 69 ? 3.416 2.435 39.192 1.00 54.81 69 CYS A O 1
ATOM 520 N N . THR A 1 70 ? 2.179 0.663 39.766 1.00 59.03 70 THR A N 1
ATOM 521 C CA . THR A 1 70 ? 1.804 1.150 41.090 1.00 59.03 70 THR A CA 1
ATOM 522 C C . THR A 1 70 ? 2.988 0.894 42.017 1.00 59.03 70 THR A C 1
ATOM 524 O O . THR A 1 70 ? 3.053 -0.142 42.680 1.00 59.03 70 THR A O 1
ATOM 527 N N . LEU A 1 71 ? 3.945 1.828 42.035 1.00 63.03 71 LEU A N 1
ATOM 528 C CA . LEU A 1 71 ? 4.865 1.984 43.159 1.00 63.03 71 LEU A CA 1
ATOM 529 C C . LEU A 1 71 ? 4.004 2.150 44.413 1.00 63.03 71 LEU A C 1
ATOM 531 O O . LEU A 1 71 ? 3.341 3.169 44.589 1.00 63.03 71 LEU A O 1
ATOM 535 N N . SER A 1 72 ? 3.954 1.104 45.229 1.00 69.69 72 SER A N 1
ATOM 536 C CA . SER A 1 72 ? 3.500 1.205 46.608 1.00 69.69 72 SER A CA 1
ATOM 537 C C . SER A 1 72 ? 4.762 1.223 47.459 1.00 69.69 72 SER A C 1
ATOM 539 O O . SER A 1 72 ? 5.491 0.234 47.486 1.00 69.69 72 SER A O 1
ATOM 541 N N . ASP A 1 73 ? 5.044 2.380 48.052 1.00 70.19 73 ASP A N 1
ATOM 542 C CA . ASP A 1 73 ? 6.024 2.581 49.116 1.00 70.19 73 ASP A CA 1
ATOM 543 C C . ASP A 1 73 ? 5.774 1.620 50.299 1.00 70.19 73 ASP A C 1
ATOM 545 O O . ASP A 1 73 ? 4.661 1.597 50.830 1.00 70.19 73 ASP A O 1
ATOM 549 N N . ASP A 1 74 ? 6.811 0.882 50.724 1.00 63.94 74 ASP A N 1
ATOM 550 C CA . ASP A 1 74 ? 7.071 0.490 52.128 1.00 63.94 74 ASP A CA 1
ATOM 551 C C . ASP A 1 74 ? 8.580 0.255 52.352 1.00 63.94 74 ASP A C 1
ATOM 553 O O . ASP A 1 74 ? 9.147 -0.689 51.749 1.00 63.94 74 ASP A O 1
#

Foldseek 3Di:
DDQDFDPDPVDPDRQWGQDPQKTFGVVQAPDNVHDGPDIPPQGDCPPCVVVNVVVVVVVVVVPPPPDPPPPDDD

Radius of gyration: 18.25 Å; chains: 1; bounding box: 26×20×68 Å